Protein AF-A0A425VXE4-F1 (afdb_monomer)

Mean predicted aligned error: 3.31 Å

Sequence (43 aa):
FPNAIVTPHMAFYTREDVKNMITSSTGALLAFSRGEETPFEVK

Foldseek 3Di:
DDPDDDDDPCPQVDPVSVVCVVCLVVVCVVCVVVVHDHPPDDD

Secondary structure (DSSP, 8-state):
-------SS-TT-SHHHHHHHHHHHHHHHHHHHTT---TT---

Solvent-accessible surface area (backbone atoms only — not comparable to full-atom values): 2897 Å² total; per-residue (Å²): 133,86,89,74,86,86,71,91,79,57,91,60,76,43,77,63,49,48,50,51,54,50,54,52,51,54,49,36,54,52,25,54,77,70,76,44,85,50,95,75,64,88,128

Radius of gyration: 16.49 Å; Cα contacts (8 Å, |Δi|>4): 14; chains: 1; bounding box: 33×22×48 Å

pLDDT: mean 96.41, std 3.53, range [79.62, 98.69]

Structure (mmCIF, N/CA/C/O backbone):
data_AF-A0A425VXE4-F1
#
_entry.id   AF-A0A425VXE4-F1
#
loop_
_atom_site.group_PDB
_atom_site.id
_atom_site.type_symbol
_atom_site.label_atom_id
_atom_site.label_alt_id
_atom_site.label_comp_id
_atom_site.label_asym_id
_atom_site.label_entity_id
_atom_site.label_seq_id
_atom_site.pdbx_PDB_ins_code
_atom_site.Cartn_x
_atom_site.Cartn_y
_atom_site.Cartn_z
_atom_site.occupancy
_atom_site.B_iso_or_equiv
_atom_site.auth_seq_id
_atom_site.auth_comp_id
_atom_site.auth_asym_id
_atom_site.auth_atom_id
_atom_site.pdbx_PDB_model_num
ATOM 1 N N . PHE A 1 1 ? 19.674 1.753 -30.183 1.00 79.62 1 PHE A N 1
ATOM 2 C CA . PHE A 1 1 ? 19.727 1.212 -28.811 1.00 79.62 1 PHE A CA 1
ATOM 3 C C . PHE A 1 1 ? 18.883 2.094 -27.902 1.00 79.62 1 PHE A C 1
ATOM 5 O O . PHE A 1 1 ? 18.996 3.309 -28.039 1.00 79.62 1 PHE A O 1
ATOM 12 N N . PRO A 1 2 ? 18.004 1.542 -27.047 1.00 90.25 2 PRO A N 1
ATOM 13 C CA . PRO A 1 2 ? 17.316 2.335 -26.032 1.00 90.25 2 PRO A CA 1
ATOM 14 C C . PRO A 1 2 ? 18.299 2.691 -24.904 1.00 90.25 2 PRO A C 1
ATOM 16 O O . PRO A 1 2 ? 18.888 1.801 -24.301 1.00 90.25 2 PRO A O 1
ATOM 19 N N . ASN A 1 3 ? 18.482 3.987 -24.635 1.00 96.50 3 ASN A N 1
ATOM 20 C CA . ASN A 1 3 ? 19.413 4.491 -23.608 1.00 96.50 3 ASN A CA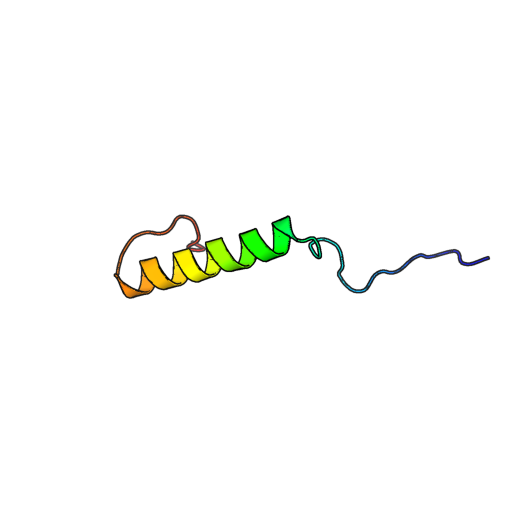 1
ATOM 21 C C . ASN A 1 3 ? 18.737 4.738 -22.248 1.00 96.50 3 ASN A C 1
ATOM 23 O O . ASN A 1 3 ? 19.393 5.151 -21.297 1.00 96.50 3 ASN A O 1
ATOM 27 N N . ALA A 1 4 ? 17.425 4.520 -22.161 1.00 95.88 4 ALA A N 1
ATOM 28 C CA . ALA A 1 4 ? 16.644 4.688 -20.947 1.00 95.88 4 ALA A CA 1
ATOM 29 C C . ALA A 1 4 ? 15.600 3.575 -20.838 1.00 95.88 4 ALA A C 1
ATOM 31 O O . ALA A 1 4 ? 15.013 3.163 -21.841 1.00 95.88 4 ALA A O 1
ATOM 32 N N . ILE A 1 5 ? 15.360 3.123 -19.607 1.00 94.38 5 ILE A N 1
ATOM 33 C CA . ILE A 1 5 ? 14.288 2.196 -19.246 1.00 94.38 5 ILE A CA 1
ATOM 34 C C . ILE A 1 5 ? 13.395 2.932 -18.249 1.00 94.38 5 ILE A C 1
ATOM 36 O O . ILE A 1 5 ? 13.865 3.372 -17.203 1.00 94.38 5 ILE A O 1
ATOM 40 N N . VAL A 1 6 ? 12.114 3.075 -18.580 1.00 95.75 6 VAL A N 1
ATOM 41 C CA . VAL A 1 6 ? 11.108 3.723 -17.730 1.00 95.75 6 VAL A CA 1
ATOM 42 C C . VAL A 1 6 ? 10.049 2.688 -17.385 1.00 95.75 6 VAL A C 1
ATOM 44 O O . VAL A 1 6 ? 9.574 1.973 -18.265 1.00 95.75 6 VAL A O 1
ATOM 47 N N . THR A 1 7 ? 9.674 2.609 -16.110 1.00 96.19 7 THR A N 1
ATOM 48 C CA . THR A 1 7 ? 8.577 1.750 -15.653 1.00 96.19 7 THR A CA 1
ATOM 49 C C . THR A 1 7 ? 7.460 2.609 -15.058 1.00 96.19 7 THR A C 1
ATOM 51 O O . THR A 1 7 ? 7.748 3.629 -14.424 1.00 96.19 7 THR A O 1
ATOM 54 N N . PRO A 1 8 ? 6.183 2.244 -15.259 1.00 96.88 8 PRO A N 1
ATOM 55 C CA . PRO A 1 8 ? 5.049 3.042 -14.803 1.00 96.88 8 PRO A CA 1
ATOM 56 C C . PRO A 1 8 ? 4.794 2.834 -13.303 1.00 96.88 8 PRO A C 1
ATOM 58 O O . PRO A 1 8 ? 3.840 2.168 -12.921 1.00 96.88 8 PRO A O 1
ATOM 61 N N . HIS A 1 9 ? 5.655 3.388 -12.444 1.00 95.38 9 HIS A N 1
ATOM 62 C CA . HIS A 1 9 ? 5.484 3.342 -10.983 1.00 95.38 9 HIS A CA 1
ATOM 63 C C . HIS A 1 9 ? 5.336 1.906 -10.422 1.00 95.38 9 HIS A C 1
ATOM 65 O O . HIS A 1 9 ? 4.486 1.611 -9.587 1.00 95.38 9 HIS A O 1
ATOM 71 N N . MET A 1 10 ? 6.189 0.991 -10.888 1.00 97.38 10 MET A N 1
ATOM 72 C CA . MET A 1 10 ? 6.111 -0.442 -10.556 1.00 97.38 10 MET A CA 1
ATOM 73 C C . MET A 1 10 ? 6.866 -0.829 -9.276 1.00 97.38 10 MET A C 1
ATOM 75 O O . MET A 1 10 ? 6.923 -2.009 -8.943 1.00 97.38 10 MET A O 1
ATOM 79 N N . ALA A 1 11 ? 7.450 0.143 -8.564 1.00 97.38 11 ALA A N 1
ATOM 80 C CA . ALA A 1 11 ? 8.359 -0.098 -7.441 1.00 97.38 11 ALA A CA 1
ATOM 81 C C . ALA A 1 11 ? 7.747 -0.968 -6.326 1.00 97.38 11 ALA A C 1
ATOM 83 O O . ALA A 1 11 ? 8.463 -1.758 -5.726 1.00 97.38 11 ALA A O 1
ATOM 84 N N . PHE A 1 12 ? 6.432 -0.864 -6.106 1.00 97.88 12 PHE A N 1
ATOM 85 C CA . PHE A 1 12 ? 5.687 -1.612 -5.082 1.00 97.88 12 PHE A CA 1
ATOM 86 C C . PHE A 1 12 ? 4.618 -2.536 -5.682 1.00 97.88 12 PHE A C 1
ATOM 88 O O . PHE A 1 12 ? 3.658 -2.917 -5.012 1.00 97.88 12 PHE A O 1
ATOM 95 N N . TYR A 1 13 ? 4.735 -2.881 -6.970 1.00 97.31 13 TYR A N 1
ATOM 96 C CA . TYR A 1 13 ? 3.767 -3.748 -7.647 1.00 97.31 13 TYR A CA 1
ATOM 97 C C . TYR A 1 13 ? 4.125 -5.232 -7.493 1.00 97.31 13 TYR A C 1
ATOM 99 O O . TYR A 1 13 ? 4.219 -5.985 -8.464 1.00 97.31 13 TYR A O 1
ATOM 107 N N . THR A 1 14 ? 4.334 -5.660 -6.248 1.00 98.19 14 THR A N 1
ATOM 108 C CA . THR A 1 14 ? 4.495 -7.070 -5.885 1.00 98.19 14 THR A CA 1
ATOM 109 C C . THR A 1 14 ? 3.266 -7.559 -5.122 1.00 98.19 14 THR A C 1
ATOM 111 O O . THR A 1 14 ? 2.516 -6.783 -4.528 1.00 98.19 14 THR A O 1
ATOM 114 N N . ARG A 1 15 ? 3.040 -8.878 -5.119 1.00 98.56 15 ARG A N 1
ATOM 115 C CA . ARG A 1 15 ? 1.940 -9.485 -4.351 1.00 98.56 15 A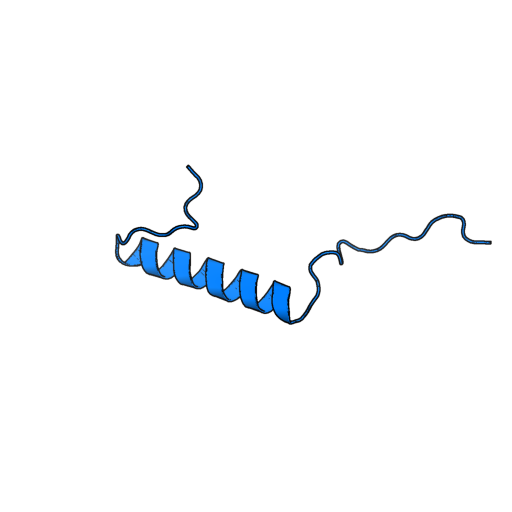RG A CA 1
ATOM 116 C C . ARG A 1 15 ? 2.035 -9.145 -2.860 1.00 98.56 15 ARG A C 1
ATOM 118 O O . ARG A 1 15 ? 1.006 -8.940 -2.220 1.00 98.56 15 ARG A O 1
ATOM 125 N N . GLU A 1 16 ? 3.247 -9.155 -2.319 1.00 98.62 16 GLU A N 1
ATOM 126 C CA . GLU A 1 16 ? 3.504 -8.910 -0.903 1.00 98.62 16 GLU A CA 1
ATOM 127 C C . GLU A 1 16 ? 3.246 -7.449 -0.541 1.00 98.62 16 GLU A C 1
ATOM 129 O O . GLU A 1 16 ? 2.463 -7.189 0.371 1.00 98.62 16 GLU A O 1
ATOM 134 N N . ASP A 1 17 ? 3.789 -6.510 -1.315 1.00 98.50 17 ASP A N 1
ATOM 135 C CA . ASP A 1 17 ? 3.611 -5.079 -1.059 1.00 98.50 17 ASP A CA 1
ATOM 136 C C . ASP A 1 17 ? 2.141 -4.669 -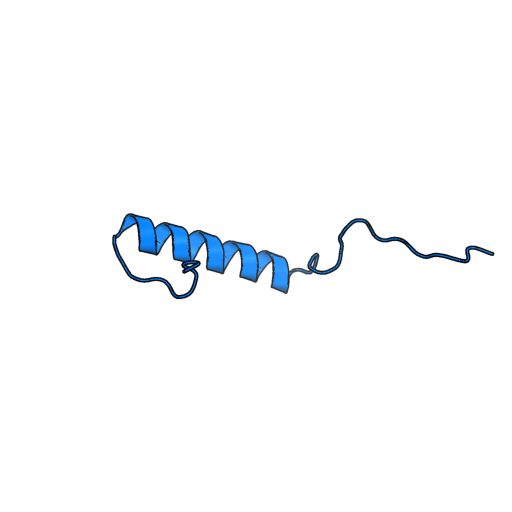1.157 1.00 98.50 17 ASP A C 1
ATOM 138 O O . ASP A 1 17 ? 1.621 -4.002 -0.263 1.00 98.50 17 ASP A O 1
ATOM 142 N N . VAL A 1 18 ? 1.427 -5.131 -2.190 1.00 98.38 18 VAL A N 1
ATOM 143 C CA . VAL A 1 18 ? -0.007 -4.837 -2.343 1.00 98.38 18 VAL A CA 1
ATOM 144 C C . VAL A 1 18 ? -0.816 -5.416 -1.186 1.00 98.38 18 VAL A C 1
ATOM 146 O O . VAL A 1 18 ? -1.681 -4.728 -0.640 1.00 98.38 18 VAL A O 1
ATOM 149 N N . LYS A 1 19 ? -0.528 -6.653 -0.761 1.00 98.69 19 LYS A N 1
ATOM 150 C CA . LYS A 1 19 ? -1.186 -7.245 0.410 1.00 98.69 19 LYS A CA 1
ATOM 151 C C . LYS A 1 19 ? -0.928 -6.400 1.657 1.00 98.69 19 LYS A C 1
ATOM 153 O O . LYS A 1 19 ? -1.884 -6.065 2.352 1.00 98.69 19 LYS A O 1
ATOM 158 N N . ASN A 1 20 ? 0.328 -6.041 1.909 1.00 98.50 20 ASN A N 1
ATOM 159 C CA . ASN A 1 20 ? 0.735 -5.289 3.092 1.00 98.50 20 ASN A CA 1
ATOM 160 C C . ASN A 1 20 ? 0.094 -3.895 3.125 1.00 98.50 20 ASN A C 1
ATOM 162 O O . ASN A 1 20 ? -0.419 -3.490 4.173 1.00 98.50 20 ASN A O 1
ATOM 166 N N . MET A 1 21 ? 0.049 -3.191 1.986 1.00 98.31 21 MET A N 1
ATOM 167 C CA . MET A 1 21 ? -0.629 -1.895 1.849 1.00 98.31 21 MET A CA 1
ATOM 168 C C . MET A 1 21 ? -2.112 -1.998 2.210 1.00 98.31 21 MET A C 1
ATOM 170 O O . MET A 1 21 ? -2.607 -1.198 3.002 1.00 98.31 21 MET A O 1
ATOM 174 N N . ILE A 1 22 ? -2.817 -3.002 1.684 1.00 98.38 22 ILE A N 1
ATOM 175 C CA . ILE A 1 22 ? -4.243 -3.184 1.974 1.00 98.38 22 ILE A CA 1
ATOM 176 C C . ILE A 1 22 ? -4.462 -3.543 3.446 1.00 98.38 22 ILE A C 1
ATOM 178 O O . ILE A 1 22 ? -5.281 -2.911 4.110 1.00 98.38 22 ILE A O 1
ATOM 182 N N . THR A 1 23 ? -3.722 -4.512 3.991 1.00 98.19 23 THR A N 1
ATOM 183 C CA . THR A 1 23 ? -3.949 -4.966 5.371 1.00 98.19 23 THR A CA 1
ATOM 184 C C . THR A 1 23 ? -3.619 -3.89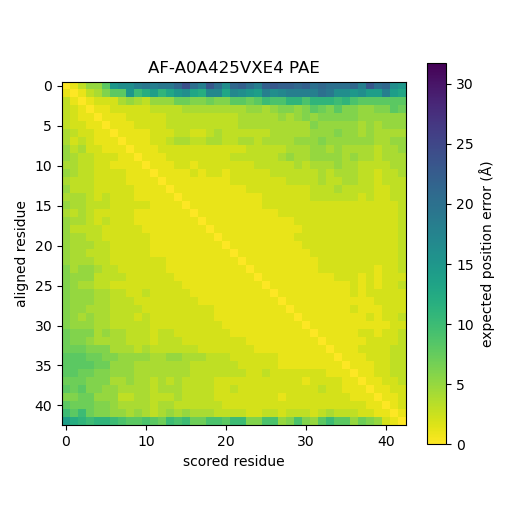5 6.403 1.00 98.19 23 THR A C 1
ATOM 186 O O . THR A 1 23 ? -4.377 -3.730 7.357 1.00 98.19 23 THR A O 1
ATOM 189 N N . SER A 1 24 ? -2.527 -3.146 6.212 1.00 97.50 24 SER A N 1
ATOM 190 C CA . SER A 1 24 ? -2.169 -2.036 7.107 1.00 97.50 24 SER A CA 1
ATOM 191 C C . SER A 1 24 ? -3.201 -0.909 7.039 1.00 97.50 24 SER A C 1
ATOM 193 O O . SER A 1 24 ? -3.696 -0.473 8.077 1.00 97.50 24 SER A O 1
ATOM 195 N N . SER A 1 25 ? -3.611 -0.511 5.831 1.00 98.06 25 SER A N 1
ATOM 196 C CA . SER A 1 25 ? -4.578 0.576 5.627 1.00 98.06 25 SER A CA 1
ATOM 197 C C . SER A 1 25 ? -5.957 0.242 6.193 1.00 98.06 25 SER A C 1
ATOM 199 O O . SER A 1 25 ? -6.540 1.032 6.935 1.00 98.06 25 SER A O 1
ATOM 201 N N . THR A 1 26 ? -6.491 -0.945 5.885 1.00 98.25 26 THR A N 1
ATOM 202 C CA . THR A 1 26 ? -7.791 -1.373 6.419 1.00 98.25 26 THR A CA 1
ATOM 203 C C . THR A 1 26 ? -7.723 -1.599 7.929 1.00 98.25 26 THR A C 1
ATOM 205 O O . THR A 1 26 ? -8.660 -1.236 8.637 1.00 98.25 26 THR A O 1
ATOM 208 N N . GLY A 1 27 ? -6.614 -2.141 8.442 1.00 98.19 27 GLY A N 1
ATOM 209 C CA . GLY A 1 27 ? -6.391 -2.290 9.8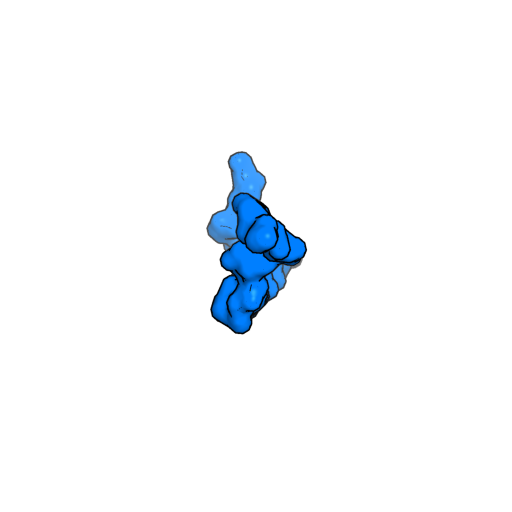81 1.00 98.19 27 GLY A CA 1
ATOM 210 C C . GLY A 1 27 ? -6.422 -0.949 10.615 1.00 98.19 27 GLY A C 1
ATOM 211 O O . GLY A 1 27 ? -7.144 -0.814 11.603 1.00 98.19 27 GLY A O 1
ATOM 212 N N . ALA A 1 28 ? -5.717 0.057 10.088 1.00 98.12 28 ALA A N 1
ATOM 213 C CA . ALA A 1 28 ? -5.728 1.413 10.627 1.00 98.12 28 ALA A CA 1
ATOM 214 C C . ALA A 1 28 ? -7.134 2.024 10.607 1.00 98.12 28 ALA A C 1
ATOM 216 O O . ALA A 1 28 ? -7.594 2.532 11.625 1.00 98.12 28 ALA A O 1
ATOM 217 N N . LEU A 1 29 ? -7.845 1.917 9.478 1.00 98.00 29 LEU A N 1
ATOM 218 C CA . LEU A 1 29 ? -9.214 2.423 9.337 1.00 98.00 29 LEU A CA 1
ATOM 219 C C . LEU A 1 29 ? -10.160 1.819 10.383 1.00 98.00 29 LEU A C 1
ATOM 221 O O . LEU A 1 29 ? -10.968 2.524 10.987 1.00 98.00 29 LEU A O 1
ATOM 225 N N . LEU A 1 30 ? -10.050 0.512 10.607 1.00 98.50 30 LEU A N 1
ATOM 226 C CA . LEU A 1 30 ? -10.853 -0.189 11.597 1.00 98.50 30 LEU A CA 1
ATOM 227 C C . LEU A 1 30 ? -10.517 0.258 13.027 1.00 98.50 30 LEU A C 1
ATOM 229 O O . LEU A 1 30 ? -11.444 0.476 13.805 1.00 98.50 30 LEU A O 1
ATOM 233 N N . ALA A 1 31 ? -9.236 0.433 13.366 1.00 98.19 31 ALA A N 1
ATOM 234 C CA . ALA A 1 31 ? -8.827 0.975 14.665 1.00 98.19 31 ALA A CA 1
ATOM 235 C C . ALA A 1 31 ? -9.390 2.390 14.882 1.00 98.19 31 ALA A C 1
ATOM 237 O O . ALA A 1 31 ? -10.064 2.634 15.883 1.00 98.19 31 ALA A O 1
ATOM 238 N N . PHE A 1 32 ? -9.257 3.27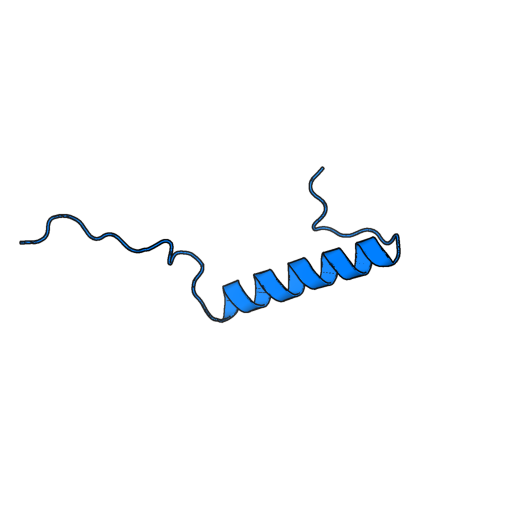6 13.885 1.00 97.19 32 PHE A N 1
ATOM 239 C CA . PHE A 1 32 ? -9.842 4.619 13.932 1.00 97.19 32 PHE A CA 1
ATOM 240 C C . PHE A 1 32 ? -11.354 4.587 14.158 1.00 97.19 32 PHE A C 1
ATOM 242 O O . PHE A 1 32 ? -11.869 5.330 14.991 1.00 97.19 32 PHE A O 1
ATOM 249 N N . SER A 1 33 ? -12.074 3.694 13.470 1.00 98.25 33 SER A N 1
ATOM 250 C CA . SER A 1 33 ? -13.531 3.571 13.627 1.00 98.25 33 SER A CA 1
ATOM 251 C C . SER A 1 33 ? -13.967 3.147 15.034 1.00 98.25 33 SER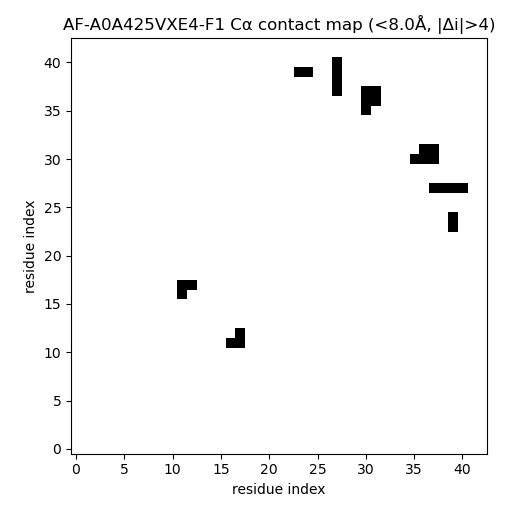 A C 1
ATOM 253 O O . SER A 1 33 ? -15.096 3.425 15.433 1.00 98.25 33 SER A O 1
ATOM 255 N N . ARG A 1 34 ? -13.076 2.493 15.791 1.00 98.31 34 ARG A N 1
ATOM 256 C CA . ARG A 1 34 ? -13.303 2.068 17.178 1.00 98.31 34 ARG A CA 1
ATOM 257 C C . ARG A 1 34 ? -12.742 3.049 18.212 1.00 98.31 34 ARG A C 1
ATOM 259 O O . ARG A 1 34 ? -12.905 2.810 19.403 1.00 98.31 34 ARG A O 1
ATOM 266 N N . GLY A 1 35 ? -12.104 4.139 17.779 1.00 97.56 35 GLY A N 1
ATOM 267 C CA . GLY A 1 35 ? -11.388 5.050 18.676 1.00 97.56 35 GLY A CA 1
ATOM 268 C C . GLY A 1 35 ? -10.149 4.415 19.318 1.00 97.56 35 GLY A C 1
ATOM 269 O O . GLY A 1 35 ? -9.740 4.833 20.397 1.00 97.56 35 GLY A O 1
ATOM 270 N N . GLU A 1 36 ? -9.583 3.385 18.688 1.00 98.06 36 GLU A N 1
ATOM 271 C CA . GLU A 1 36 ? -8.365 2.709 19.137 1.00 98.06 36 GLU A CA 1
ATOM 272 C C . GLU A 1 36 ? -7.118 3.372 18.540 1.00 98.06 36 GLU A C 1
ATOM 274 O O . GLU A 1 36 ? -7.162 3.964 17.459 1.00 98.06 36 GLU A O 1
ATOM 279 N N . GLU A 1 37 ? -5.979 3.222 19.217 1.00 95.81 37 GLU A N 1
ATOM 280 C CA . GLU A 1 37 ? -4.691 3.649 18.674 1.00 95.81 37 GLU A CA 1
ATOM 281 C C . GLU A 1 37 ? -4.251 2.760 17.502 1.00 95.81 37 GLU A C 1
ATOM 283 O O . GLU A 1 37 ? -4.526 1.559 17.449 1.00 95.81 37 GLU A O 1
ATOM 288 N N . THR A 1 38 ? -3.512 3.347 16.561 1.00 96.56 38 THR A N 1
ATOM 289 C CA . THR A 1 38 ? -2.921 2.634 15.427 1.00 96.56 38 THR A CA 1
ATOM 290 C C . THR A 1 38 ? -1.499 3.128 15.172 1.00 96.56 38 THR A C 1
ATOM 292 O O . THR A 1 38 ? -1.264 4.337 15.170 1.00 96.56 38 THR A O 1
ATOM 295 N N . PRO A 1 39 ? -0.533 2.231 14.899 1.00 94.81 39 PRO A N 1
ATOM 296 C CA . PRO A 1 39 ? 0.834 2.631 14.559 1.00 94.81 39 PRO A CA 1
ATOM 297 C C . PRO A 1 39 ? 0.928 3.320 13.188 1.00 94.81 39 PRO A C 1
ATOM 299 O O . PRO A 1 39 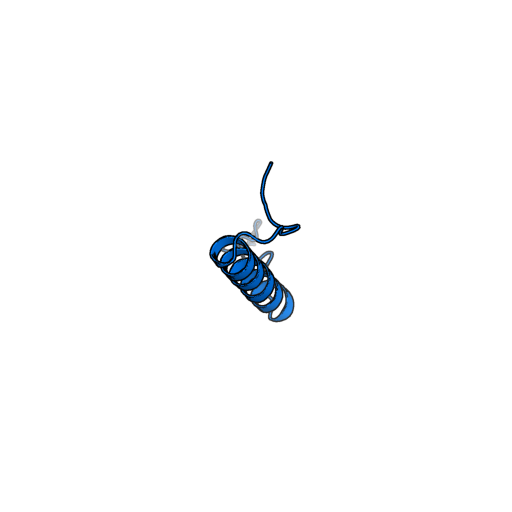? 1.990 3.809 12.816 1.00 94.81 39 PRO A O 1
ATOM 302 N N . PHE A 1 40 ? -0.163 3.318 12.419 1.00 95.31 40 PHE A N 1
ATOM 303 C CA . PHE A 1 40 ? -0.235 3.874 11.071 1.00 95.31 40 PHE A CA 1
ATOM 304 C C . PHE A 1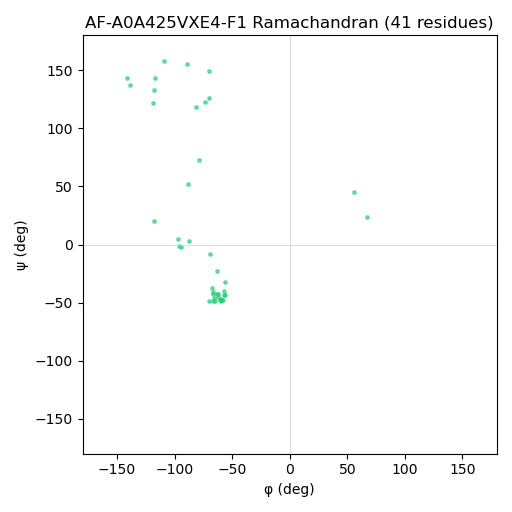 40 ? -0.815 5.296 11.035 1.00 95.31 40 PHE A C 1
ATOM 306 O O . PHE A 1 40 ? -1.040 5.834 9.952 1.00 95.31 40 PHE A O 1
ATOM 313 N N . GLU A 1 41 ? -1.091 5.903 12.193 1.00 94.88 41 GLU A N 1
ATOM 314 C CA . GLU A 1 41 ? -1.459 7.316 12.269 1.00 94.88 41 GLU A CA 1
ATOM 315 C C . GLU A 1 41 ? -0.245 8.195 11.940 1.00 94.88 41 GLU A C 1
ATOM 317 O O . GLU A 1 41 ? 0.818 8.067 12.550 1.00 94.88 41 GLU A O 1
ATOM 322 N N . VAL A 1 42 ? -0.409 9.100 10.977 1.00 93.12 42 VAL A N 1
ATOM 323 C CA . VAL A 1 42 ? 0.602 10.113 10.660 1.00 93.12 42 VAL A CA 1
ATOM 324 C C . VAL A 1 42 ? 0.453 11.255 11.662 1.00 93.12 42 VAL A C 1
ATOM 326 O O . VAL A 1 42 ? -0.605 11.881 11.715 1.00 93.12 42 VAL A O 1
ATOM 329 N N . LYS A 1 43 ? 1.502 11.504 12.449 1.00 85.81 43 LYS A N 1
ATOM 330 C CA . LYS A 1 43 ? 1.575 12.572 13.454 1.00 85.81 43 LYS A CA 1
ATOM 331 C C . LYS A 1 43 ? 2.489 13.700 13.000 1.00 85.81 43 LYS A C 1
ATOM 333 O O . LYS A 1 43 ? 3.494 13.394 12.319 1.00 85.81 43 LYS A O 1
#